Protein AF-A0A6M3LNF5-F1 (afdb_monomer_lite)

Secondary structure (DSSP, 8-state):
-PPPTTTBPPHHHHHHIIIIIHHHHHHHTT----HHHHHHHHHHHHHHTT-S--TT-BHHHHHHHHHHHHHHHHHTT----SSTTSPTTGGGS-HHHHTTT-

Sequence (102 aa):
MNLSDEDKANPVLYRLYWRYCLTDILQKLGFEATRTHKEYLHEFHKRVLNYKSTKGMTHEKMGLFIAEVCLFWAEHGIFIRTKKNQPIKIQELPLSVCWKWL

Foldseek 3Di:
DDDDPQQFADVVLVCLCLVWVQCQVQVVVVHHSDPVSSVVVVVVLCVVVVHPDSPRHGNVVSVVSVVVSQVVVVVVVRHTDRDPPQDRPLVVDDPVVNVVPD

Radius of gyration: 14.55 Å; chains: 1; bounding box: 43×24×37 Å

Organism: NCBI:txid1070528

pLDDT: mean 86.57, std 10.84, range [47.75, 98.25]

Structure (mmCIF, N/CA/C/O backbone):
data_AF-A0A6M3LNF5-F1
#
_entry.id   AF-A0A6M3LNF5-F1
#
loop_
_atom_site.group_PDB
_atom_site.id
_atom_site.type_symbol
_atom_site.label_atom_id
_atom_site.label_alt_id
_atom_site.label_comp_id
_atom_site.label_asym_id
_atom_site.label_entity_id
_atom_site.label_seq_id
_atom_site.pdbx_PDB_ins_code
_atom_site.Cartn_x
_atom_site.Cartn_y
_atom_site.Cartn_z
_atom_site.occupancy
_atom_site.B_iso_or_equiv
_atom_site.auth_seq_id
_atom_site.auth_comp_id
_atom_site.auth_asym_id
_atom_site.auth_atom_id
_atom_site.pdbx_PDB_model_num
ATOM 1 N N . MET A 1 1 ? 18.509 2.098 -22.568 1.00 47.75 1 MET A N 1
ATOM 2 C CA . MET A 1 1 ? 17.395 2.779 -23.256 1.00 47.75 1 MET A CA 1
ATOM 3 C C . MET A 1 1 ? 16.830 3.791 -22.272 1.00 47.75 1 MET A C 1
ATOM 5 O O . MET A 1 1 ? 16.338 3.376 -21.230 1.00 47.75 1 MET A O 1
ATOM 9 N N . ASN A 1 2 ? 17.042 5.087 -22.506 1.00 52.09 2 ASN A N 1
ATOM 10 C CA . ASN A 1 2 ? 16.500 6.129 -21.632 1.00 52.09 2 ASN A CA 1
ATOM 11 C C . ASN A 1 2 ? 14.993 6.204 -21.887 1.00 52.09 2 ASN A C 1
ATOM 13 O O . ASN A 1 2 ? 14.590 6.464 -23.016 1.00 52.09 2 ASN A O 1
ATOM 17 N N . LEU A 1 3 ? 14.187 5.900 -20.868 1.00 54.91 3 LEU A N 1
ATOM 18 C CA . LEU A 1 3 ? 12.736 6.091 -20.922 1.00 54.91 3 LEU A CA 1
ATOM 19 C C . LEU A 1 3 ? 12.454 7.578 -21.155 1.00 54.91 3 LEU A C 1
ATOM 21 O O . LEU A 1 3 ? 13.094 8.418 -20.512 1.00 54.91 3 LEU A O 1
ATOM 25 N N . SER A 1 4 ? 11.523 7.892 -22.055 1.00 59.59 4 SER A N 1
ATOM 26 C CA . SER A 1 4 ? 11.047 9.266 -22.199 1.00 59.59 4 SER A CA 1
ATOM 27 C C . SER A 1 4 ? 10.394 9.707 -20.881 1.00 59.59 4 SER A C 1
ATOM 29 O O . SER A 1 4 ? 9.898 8.877 -20.112 1.00 59.59 4 SER A O 1
ATOM 31 N N . ASP A 1 5 ? 10.410 11.004 -20.566 1.00 60.28 5 ASP A N 1
ATOM 32 C CA . ASP A 1 5 ? 9.747 11.506 -19.353 1.00 60.28 5 ASP A CA 1
ATOM 33 C C . ASP A 1 5 ? 8.232 11.222 -19.351 1.00 60.28 5 ASP A C 1
ATOM 35 O O . ASP A 1 5 ? 7.636 11.133 -18.278 1.00 60.28 5 ASP A O 1
ATOM 39 N N . GLU A 1 6 ? 7.638 10.998 -20.527 1.00 57.91 6 GLU A N 1
ATOM 40 C CA . GLU A 1 6 ? 6.232 10.621 -20.718 1.00 57.91 6 GLU A CA 1
ATOM 41 C C . GLU A 1 6 ? 5.940 9.165 -20.331 1.00 57.91 6 GLU A C 1
ATOM 43 O O . GLU A 1 6 ? 4.837 8.857 -19.881 1.00 57.91 6 GLU A O 1
ATOM 48 N N . ASP A 1 7 ? 6.936 8.277 -20.409 1.00 61.81 7 ASP A N 1
ATOM 49 C CA . ASP A 1 7 ? 6.768 6.882 -20.002 1.00 61.81 7 ASP A CA 1
ATOM 50 C C . ASP A 1 7 ? 6.739 6.735 -18.479 1.00 61.81 7 ASP A C 1
ATOM 52 O O . ASP A 1 7 ? 6.173 5.765 -17.966 1.00 61.81 7 ASP A O 1
ATOM 56 N N . LYS A 1 8 ? 7.345 7.677 -17.735 1.00 75.50 8 LYS A N 1
ATOM 57 C CA . LYS A 1 8 ? 7.446 7.628 -16.269 1.00 75.50 8 LYS A CA 1
ATOM 58 C C . LYS A 1 8 ? 6.063 7.675 -15.626 1.00 75.50 8 LYS A C 1
ATOM 60 O O . LYS A 1 8 ? 5.175 8.430 -16.012 1.00 75.50 8 LYS A O 1
ATOM 65 N N . ALA A 1 9 ? 5.890 6.884 -14.571 1.00 79.69 9 ALA A N 1
ATOM 66 C CA . ALA A 1 9 ? 4.629 6.817 -13.856 1.00 79.69 9 ALA A CA 1
ATOM 67 C C . ALA A 1 9 ? 4.185 8.191 -13.351 1.00 79.69 9 ALA A C 1
ATOM 69 O O . ALA A 1 9 ? 4.945 8.921 -12.706 1.00 79.69 9 ALA A O 1
ATOM 70 N N . ASN A 1 10 ? 2.914 8.505 -13.610 1.00 81.50 10 ASN A N 1
ATOM 71 C CA . ASN A 1 10 ? 2.313 9.759 -13.191 1.00 81.50 10 ASN A CA 1
ATOM 72 C C . ASN A 1 10 ? 2.451 9.894 -11.660 1.00 81.50 10 ASN A C 1
ATOM 74 O O . ASN A 1 10 ? 2.107 8.950 -10.936 1.00 81.50 10 ASN A O 1
ATOM 78 N N . PRO A 1 11 ? 2.884 11.055 -11.131 1.00 84.50 11 PRO A N 1
ATOM 79 C CA . PRO A 1 11 ? 2.977 11.298 -9.691 1.00 84.50 11 PRO A CA 1
ATOM 80 C C . PRO A 1 11 ? 1.699 10.967 -8.901 1.00 84.50 11 PRO A C 1
ATOM 82 O O . PRO A 1 11 ? 1.767 10.689 -7.703 1.00 84.50 11 PRO A O 1
ATOM 85 N N . VAL A 1 12 ? 0.529 10.977 -9.550 1.00 86.50 12 VAL A N 1
ATOM 86 C CA . VAL A 1 12 ? -0.749 10.528 -8.980 1.00 86.50 12 VAL A CA 1
ATOM 87 C C . VAL A 1 12 ? -0.685 9.082 -8.475 1.00 86.50 12 VAL A C 1
ATOM 89 O O . VAL A 1 12 ? -1.181 8.839 -7.378 1.00 86.50 12 VAL A O 1
ATOM 92 N N . LEU A 1 13 ? -0.049 8.149 -9.194 1.00 87.75 13 LEU A N 1
ATOM 93 C CA . LEU A 1 13 ? 0.053 6.745 -8.768 1.00 87.75 13 LEU A CA 1
ATOM 94 C C . LEU A 1 13 ? 0.885 6.603 -7.492 1.00 87.75 13 LEU A C 1
ATOM 96 O O . LEU A 1 13 ? 0.468 5.944 -6.542 1.00 87.75 13 LEU A O 1
ATOM 100 N N . TYR A 1 14 ? 2.021 7.300 -7.421 1.00 87.94 14 TYR A N 1
ATOM 101 C CA . TYR A 1 14 ? 2.830 7.332 -6.203 1.00 87.94 14 TYR A CA 1
ATOM 102 C C . TYR A 1 14 ? 2.060 7.952 -5.040 1.00 87.94 14 TYR A C 1
ATOM 104 O O . TYR A 1 14 ? 2.130 7.440 -3.925 1.00 87.94 14 TYR A O 1
ATOM 112 N N . ARG A 1 15 ? 1.286 9.019 -5.278 1.00 87.69 15 ARG A N 1
ATOM 113 C CA . ARG A 1 15 ? 0.421 9.595 -4.240 1.00 87.69 15 ARG A CA 1
ATOM 114 C C . ARG A 1 15 ? -0.650 8.611 -3.792 1.00 87.69 15 ARG A C 1
ATOM 116 O O . ARG A 1 15 ? -0.883 8.526 -2.593 1.00 87.69 15 ARG A O 1
ATOM 123 N N . LEU A 1 16 ? -1.282 7.886 -4.711 1.00 88.12 16 LEU A N 1
ATOM 124 C CA . LEU A 1 16 ? -2.298 6.894 -4.375 1.00 88.12 16 LEU A CA 1
ATOM 125 C C . LEU A 1 16 ? -1.711 5.811 -3.463 1.00 88.12 16 LEU A C 1
ATOM 127 O O . LEU A 1 16 ? -2.219 5.584 -2.364 1.00 88.12 16 LEU A O 1
ATOM 131 N N . TYR A 1 17 ? -0.567 5.264 -3.863 1.00 92.19 17 TYR A N 1
ATOM 132 C CA . TYR A 1 17 ? 0.154 4.246 -3.114 1.00 92.19 17 TYR A CA 1
ATOM 133 C C . TYR A 1 17 ? 0.634 4.736 -1.735 1.00 92.19 17 TYR A C 1
ATOM 135 O O . TYR A 1 17 ? 0.250 4.188 -0.701 1.00 92.19 17 TYR A O 1
ATOM 143 N N . TRP A 1 18 ? 1.432 5.808 -1.687 1.00 92.56 18 TRP A N 1
ATOM 144 C CA . TRP A 1 18 ? 2.059 6.280 -0.445 1.00 92.56 18 TRP A CA 1
ATOM 145 C C . TRP A 1 18 ? 1.079 6.941 0.528 1.00 92.56 18 TRP A C 1
ATOM 147 O O . TRP A 1 18 ? 1.285 6.917 1.749 1.00 92.56 18 TRP A O 1
ATOM 157 N N . ARG A 1 19 ? 0.020 7.579 0.017 1.00 88.75 19 ARG A N 1
ATOM 158 C CA . ARG A 1 19 ? -0.939 8.304 0.857 1.00 88.75 19 ARG A CA 1
ATOM 159 C C . ARG A 1 19 ? -2.079 7.420 1.331 1.00 88.75 19 ARG A C 1
ATOM 161 O O . ARG A 1 19 ? -2.446 7.555 2.497 1.00 88.75 19 AR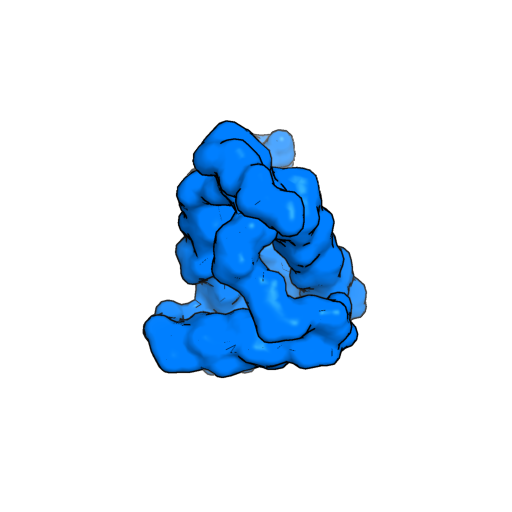G A O 1
ATOM 168 N N . TYR A 1 20 ? -2.628 6.564 0.473 1.00 87.38 20 TYR A N 1
ATOM 169 C CA . TYR A 1 20 ? -3.819 5.779 0.802 1.00 87.38 20 TYR A CA 1
ATOM 170 C C . TYR A 1 20 ? -3.459 4.326 1.076 1.00 87.38 20 TYR A C 1
ATOM 172 O O . TYR A 1 20 ? -3.606 3.905 2.219 1.00 87.38 20 TYR A O 1
ATOM 180 N N . CYS A 1 21 ? -2.877 3.613 0.104 1.00 91.31 21 CYS A N 1
ATOM 181 C CA . CYS A 1 21 ? -2.620 2.176 0.235 1.00 91.31 21 CYS A CA 1
ATOM 182 C C . CYS A 1 21 ? -1.809 1.837 1.484 1.00 91.31 21 CYS A C 1
ATOM 184 O O . CYS A 1 21 ? -2.272 1.089 2.339 1.00 91.31 21 CYS A O 1
ATOM 186 N N . LEU A 1 22 ? -0.636 2.455 1.642 1.00 94.56 22 LEU A N 1
ATOM 187 C CA . LEU A 1 22 ? 0.218 2.178 2.798 1.00 94.56 22 LEU A CA 1
ATOM 188 C C . LEU A 1 22 ? -0.424 2.582 4.126 1.00 94.56 22 LEU A C 1
ATOM 190 O O . LEU A 1 22 ? -0.213 1.918 5.132 1.00 94.56 22 LEU A O 1
ATOM 194 N N . THR A 1 23 ? -1.198 3.666 4.143 1.00 92.25 23 THR A N 1
ATOM 195 C CA . THR A 1 23 ? -1.882 4.119 5.362 1.00 92.25 23 THR A CA 1
ATOM 196 C C . THR A 1 23 ? -2.934 3.107 5.800 1.00 92.25 23 THR A C 1
ATOM 198 O O . THR A 1 23 ? -2.973 2.754 6.974 1.00 92.25 23 THR A O 1
ATOM 201 N N . ASP A 1 24 ? -3.757 2.632 4.866 1.00 90.56 24 ASP A N 1
ATOM 202 C CA . ASP A 1 24 ? -4.850 1.707 5.164 1.00 90.56 24 ASP A CA 1
ATOM 203 C C . ASP A 1 24 ? -4.314 0.351 5.631 1.00 90.56 24 ASP A C 1
ATOM 205 O O . ASP A 1 24 ? -4.786 -0.185 6.634 1.00 90.56 24 ASP A O 1
ATOM 209 N N . ILE A 1 25 ? -3.270 -0.154 4.962 1.00 93.62 25 ILE A N 1
ATOM 210 C CA . ILE A 1 25 ? -2.592 -1.393 5.354 1.00 93.62 25 ILE A CA 1
ATOM 211 C C . ILE A 1 25 ? -1.995 -1.252 6.758 1.00 93.62 25 ILE A C 1
ATOM 213 O O . ILE A 1 25 ? -2.285 -2.074 7.623 1.00 93.62 25 ILE A O 1
ATOM 217 N N . LEU A 1 26 ? -1.201 -0.204 7.018 1.00 95.19 26 LEU A N 1
ATOM 218 C CA . LEU A 1 26 ? -0.566 -0.008 8.327 1.00 95.19 26 LEU A CA 1
ATOM 219 C C . LEU A 1 26 ? -1.600 0.083 9.447 1.00 95.19 26 LEU A C 1
ATOM 221 O O . LEU A 1 26 ? -1.454 -0.595 10.459 1.00 95.19 26 LEU A O 1
ATOM 225 N N . GLN A 1 27 ? -2.674 0.846 9.241 1.00 91.94 27 GLN A N 1
ATOM 226 C CA . GLN A 1 27 ? -3.746 0.953 10.227 1.00 91.94 27 GLN A CA 1
ATOM 227 C C . GLN A 1 27 ? -4.429 -0.390 10.486 1.00 91.94 27 GLN A C 1
ATOM 229 O O . GLN A 1 27 ? -4.732 -0.702 11.637 1.00 91.94 27 GLN A O 1
ATOM 234 N N . LYS A 1 28 ? -4.662 -1.199 9.445 1.00 90.31 28 LYS A N 1
ATOM 235 C CA . LYS A 1 28 ? -5.271 -2.523 9.611 1.00 90.31 28 LYS A CA 1
ATOM 236 C C . LYS A 1 28 ? -4.345 -3.502 10.332 1.00 90.31 28 LYS A C 1
ATOM 238 O O . LYS A 1 28 ? -4.828 -4.323 11.104 1.00 90.31 28 LYS A O 1
ATOM 243 N N . LEU A 1 29 ? -3.037 -3.362 10.137 1.00 92.62 29 LEU A N 1
ATOM 244 C CA . LEU A 1 29 ? -2.000 -4.096 10.861 1.00 92.62 29 LEU A CA 1
ATOM 245 C C . LEU A 1 29 ? -1.743 -3.555 12.283 1.00 92.62 29 LEU A C 1
ATOM 247 O O . LEU A 1 29 ? -0.913 -4.111 12.996 1.00 92.62 29 LEU A O 1
ATOM 251 N N . GLY A 1 30 ? -2.433 -2.491 12.710 1.00 93.94 30 GLY A N 1
ATOM 252 C CA . GLY A 1 30 ? -2.288 -1.913 14.050 1.00 93.94 30 GLY A CA 1
ATOM 253 C C . GLY A 1 30 ? -1.094 -0.967 14.221 1.00 93.94 30 GLY A C 1
ATOM 254 O O . GLY A 1 30 ? -0.732 -0.648 15.350 1.00 93.94 30 GLY A O 1
ATOM 255 N N . PHE A 1 31 ? -0.490 -0.493 13.128 1.00 95.81 31 PHE A N 1
ATOM 256 C CA . PHE A 1 31 ? 0.619 0.462 13.145 1.00 95.81 31 PHE A CA 1
ATOM 257 C C . PHE A 1 31 ? 0.167 1.885 12.804 1.00 95.81 31 PHE A C 1
ATOM 259 O O . PHE A 1 31 ? -0.738 2.114 11.997 1.00 95.81 31 PHE A O 1
ATOM 266 N N . GLU A 1 32 ? 0.875 2.877 13.345 1.00 95.19 32 GLU A N 1
ATOM 267 C CA . GLU A 1 32 ? 0.744 4.259 12.886 1.00 95.19 32 GLU A CA 1
ATOM 268 C C . GLU A 1 32 ? 1.325 4.441 11.479 1.00 95.19 32 GLU A C 1
ATOM 270 O O . GLU A 1 32 ? 2.387 3.915 11.146 1.00 95.19 32 GLU A O 1
ATOM 275 N N . ALA A 1 33 ? 0.679 5.265 10.655 1.00 93.88 33 ALA A N 1
ATOM 276 C CA . ALA A 1 33 ? 1.092 5.522 9.276 1.00 93.88 33 ALA A CA 1
ATOM 277 C C . ALA A 1 33 ? 2.212 6.580 9.159 1.00 93.88 33 ALA A C 1
ATOM 279 O O . ALA A 1 33 ? 2.122 7.509 8.348 1.00 93.88 33 ALA A O 1
ATOM 280 N N . THR A 1 34 ? 3.264 6.452 9.971 1.00 96.75 34 THR A N 1
ATOM 281 C CA . THR A 1 34 ? 4.444 7.329 9.933 1.00 96.75 34 THR A CA 1
ATOM 282 C C . THR A 1 34 ? 5.231 7.139 8.635 1.00 96.75 34 THR A C 1
ATOM 284 O O . THR A 1 34 ? 5.095 6.127 7.942 1.00 96.75 34 THR A O 1
ATOM 287 N N . ARG A 1 35 ? 6.089 8.107 8.287 1.00 96.50 35 ARG A N 1
ATOM 288 C CA . ARG A 1 35 ? 6.971 7.988 7.114 1.00 96.50 35 ARG A CA 1
ATOM 289 C C . ARG A 1 35 ? 7.826 6.717 7.180 1.00 96.50 35 ARG A C 1
ATOM 291 O O . ARG A 1 35 ? 7.856 5.970 6.210 1.00 96.50 35 ARG A O 1
ATOM 298 N N . THR A 1 36 ? 8.435 6.449 8.331 1.00 97.62 36 THR A N 1
ATOM 299 C CA . THR A 1 36 ? 9.300 5.285 8.554 1.00 97.62 36 THR A CA 1
ATOM 300 C C . THR A 1 36 ? 8.552 3.965 8.370 1.00 97.62 36 THR A C 1
ATOM 302 O O . THR A 1 36 ? 9.014 3.092 7.642 1.00 97.62 36 THR A O 1
ATOM 305 N N . HIS A 1 37 ? 7.356 3.817 8.953 1.00 98.25 37 HIS A N 1
ATOM 306 C CA . HIS A 1 37 ? 6.565 2.593 8.773 1.00 98.25 37 HIS A CA 1
ATOM 307 C C . HIS A 1 37 ? 6.134 2.389 7.319 1.00 98.25 37 HIS A C 1
ATOM 309 O O . HIS A 1 37 ? 6.132 1.263 6.825 1.00 98.25 37 HIS A O 1
ATOM 315 N N . LYS A 1 38 ? 5.813 3.473 6.604 1.00 97.38 38 LYS A N 1
ATOM 316 C CA . LYS A 1 38 ? 5.508 3.406 5.171 1.00 97.38 38 LYS A CA 1
ATOM 317 C C . LYS A 1 38 ? 6.716 2.975 4.349 1.00 97.38 38 LYS A C 1
ATOM 319 O O . LYS A 1 38 ? 6.555 2.186 3.426 1.00 97.38 38 LYS A O 1
ATOM 324 N N . GLU A 1 39 ? 7.906 3.468 4.679 1.00 97.25 39 GLU A N 1
ATOM 325 C CA . GLU A 1 39 ? 9.152 3.054 4.030 1.00 97.25 39 GLU A CA 1
ATOM 326 C C . GLU A 1 39 ? 9.421 1.561 4.268 1.00 97.25 39 GLU A C 1
ATOM 328 O O . GLU A 1 39 ? 9.623 0.829 3.301 1.00 97.25 39 GLU A O 1
ATOM 333 N N . TYR A 1 40 ? 9.294 1.067 5.504 1.00 98.00 40 TYR A N 1
ATOM 334 C CA . TYR A 1 40 ? 9.423 -0.367 5.794 1.00 98.00 40 TYR A CA 1
ATOM 335 C C . TYR A 1 40 ? 8.399 -1.226 5.057 1.00 98.00 40 TYR A C 1
ATOM 337 O O . TYR A 1 40 ? 8.760 -2.244 4.464 1.00 98.00 40 TYR A O 1
ATOM 345 N N . LEU A 1 41 ? 7.133 -0.808 5.047 1.00 97.69 41 LEU A N 1
ATOM 346 C CA . LEU A 1 41 ? 6.086 -1.528 4.335 1.00 97.69 41 LEU A CA 1
ATOM 347 C C . LEU A 1 41 ? 6.323 -1.509 2.815 1.00 97.69 41 LEU A C 1
ATOM 349 O O . LEU A 1 41 ? 6.096 -2.506 2.134 1.00 97.69 41 LEU A O 1
ATOM 353 N N . HIS A 1 42 ? 6.839 -0.406 2.272 1.00 97.06 42 HIS A N 1
A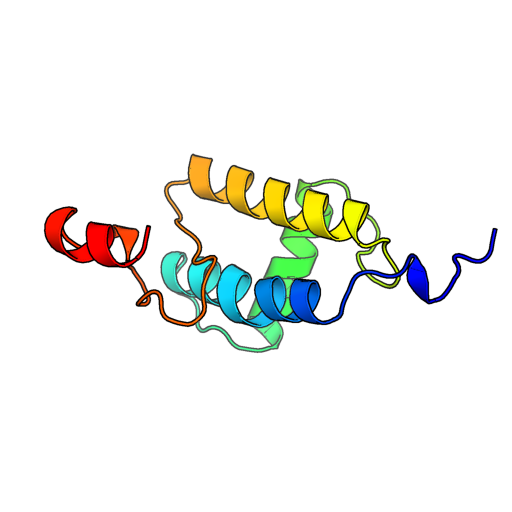TOM 354 C CA . HIS A 1 42 ? 7.210 -0.331 0.865 1.00 97.06 42 HIS A CA 1
ATOM 355 C C . HIS A 1 42 ? 8.361 -1.277 0.499 1.00 97.06 42 HIS A C 1
A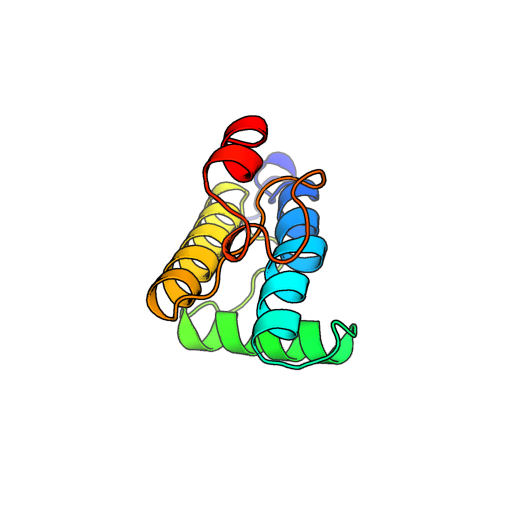TOM 357 O O . HIS A 1 42 ? 8.272 -1.969 -0.518 1.00 97.06 42 HIS A O 1
ATOM 363 N N . GLU A 1 43 ? 9.412 -1.345 1.318 1.00 97.38 43 GLU A N 1
ATOM 364 C CA . GLU A 1 43 ? 10.506 -2.302 1.118 1.00 97.38 43 GLU A CA 1
ATOM 365 C C . GLU A 1 43 ? 10.023 -3.752 1.239 1.00 97.38 43 GLU A C 1
ATOM 367 O O . GLU A 1 43 ? 10.423 -4.609 0.447 1.00 97.38 43 GLU A O 1
ATOM 372 N N . PHE A 1 44 ? 9.107 -4.021 2.173 1.00 97.50 44 PHE A N 1
ATOM 373 C CA . PHE A 1 44 ? 8.448 -5.318 2.289 1.00 97.50 44 PHE A CA 1
ATOM 374 C C . PHE A 1 44 ? 7.707 -5.699 0.999 1.00 97.50 44 PHE A C 1
ATOM 376 O O . PHE A 1 44 ? 7.971 -6.774 0.462 1.00 97.50 44 PHE A O 1
ATOM 383 N N . HIS A 1 45 ? 6.856 -4.819 0.453 1.00 97.12 45 HIS A N 1
ATOM 384 C CA . HIS A 1 45 ? 6.139 -5.089 -0.801 1.00 97.12 45 HIS A CA 1
ATOM 385 C C . HIS A 1 45 ? 7.087 -5.374 -1.956 1.00 97.12 45 HIS A C 1
ATOM 387 O O . HIS A 1 45 ? 6.898 -6.344 -2.680 1.00 97.12 45 HIS A O 1
ATOM 393 N N . LYS A 1 46 ? 8.137 -4.561 -2.111 1.00 96.38 46 LYS A N 1
ATOM 394 C CA . LYS A 1 46 ? 9.146 -4.781 -3.150 1.00 96.38 46 LYS A CA 1
ATOM 395 C C . LYS A 1 46 ? 9.779 -6.164 -3.043 1.00 96.38 46 LYS A C 1
ATOM 397 O O . LYS A 1 46 ? 9.909 -6.847 -4.050 1.00 96.38 46 LYS A O 1
ATOM 402 N N . ARG A 1 47 ? 10.144 -6.597 -1.834 1.00 96.62 47 ARG A N 1
ATOM 403 C CA . ARG A 1 47 ? 10.758 -7.911 -1.619 1.00 96.62 47 ARG A CA 1
ATOM 404 C C . ARG A 1 47 ? 9.790 -9.055 -1.915 1.00 96.62 47 ARG A C 1
ATOM 406 O O . ARG A 1 47 ? 10.174 -9.991 -2.605 1.00 96.62 47 ARG A O 1
ATOM 413 N N . VAL A 1 48 ? 8.564 -8.984 -1.398 1.00 96.00 48 VAL A N 1
ATOM 414 C CA . VAL A 1 48 ? 7.567 -10.058 -1.547 1.00 96.00 48 VAL A CA 1
ATOM 415 C C . VAL A 1 48 ? 7.085 -10.185 -2.991 1.00 96.00 48 VAL A C 1
ATOM 417 O O . VAL A 1 48 ? 6.943 -11.295 -3.486 1.00 96.00 48 VAL A O 1
ATOM 420 N N . LEU A 1 49 ? 6.910 -9.059 -3.683 1.00 94.94 49 LEU A N 1
ATOM 421 C CA . LEU A 1 49 ? 6.459 -9.012 -5.075 1.00 94.94 49 LEU A CA 1
ATOM 422 C C . LEU A 1 49 ? 7.624 -9.031 -6.085 1.00 94.94 49 LEU A C 1
ATOM 424 O O . LEU A 1 49 ? 7.429 -8.821 -7.274 1.00 94.94 49 LEU A O 1
ATOM 428 N N . ASN A 1 50 ? 8.859 -9.267 -5.625 1.00 94.81 50 ASN A N 1
ATOM 429 C CA . ASN A 1 50 ? 10.058 -9.377 -6.464 1.00 94.81 50 ASN A CA 1
ATOM 430 C C . ASN A 1 50 ? 10.368 -8.141 -7.349 1.00 94.81 50 ASN A C 1
ATOM 432 O O . ASN A 1 50 ? 10.850 -8.248 -8.479 1.00 94.81 50 ASN A O 1
ATOM 436 N N . TYR A 1 51 ? 10.160 -6.935 -6.816 1.00 93.56 51 TYR A N 1
ATOM 437 C CA . TYR A 1 51 ? 10.554 -5.673 -7.444 1.00 93.56 51 TYR A CA 1
ATOM 438 C C . TYR A 1 51 ? 11.856 -5.124 -6.860 1.00 93.56 51 TYR A C 1
ATOM 440 O O . TYR A 1 51 ? 11.963 -4.849 -5.669 1.00 93.56 51 TYR A O 1
ATOM 448 N N . LYS A 1 52 ? 12.841 -4.835 -7.720 1.00 89.38 52 LYS A N 1
ATOM 449 C CA . LYS A 1 52 ? 14.115 -4.224 -7.288 1.00 89.38 52 LYS A CA 1
ATOM 450 C C . LYS A 1 52 ? 13.967 -2.760 -6.851 1.00 89.38 52 LYS A C 1
ATOM 452 O O . LYS A 1 52 ? 14.625 -2.310 -5.919 1.00 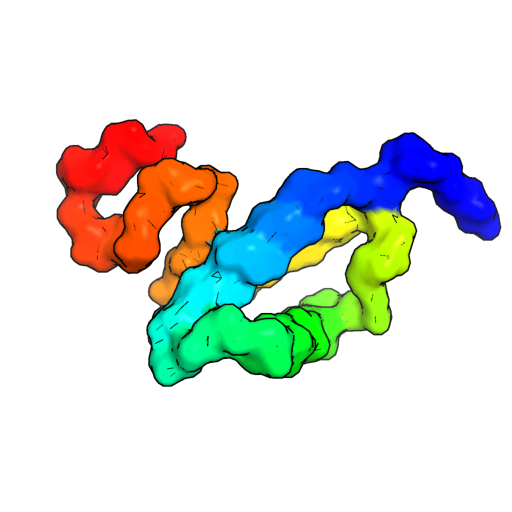89.38 52 LYS A O 1
ATOM 457 N N . SER A 1 53 ? 13.130 -1.992 -7.544 1.00 87.62 53 SER A N 1
ATOM 458 C CA . SER A 1 53 ? 12.910 -0.563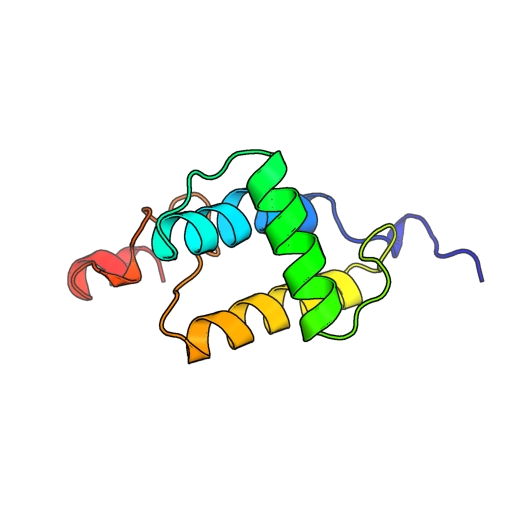 -7.299 1.00 87.62 53 SER A CA 1
ATOM 459 C C . SER A 1 53 ? 11.621 -0.129 -7.970 1.00 87.62 53 SER A C 1
ATOM 461 O O . SER A 1 53 ? 11.338 -0.609 -9.059 1.00 87.62 53 SER A O 1
ATOM 463 N N . THR A 1 54 ? 10.892 0.815 -7.377 1.00 85.06 54 THR A N 1
ATOM 464 C CA . THR A 1 54 ? 9.757 1.488 -8.029 1.00 85.06 54 THR A CA 1
ATOM 465 C C . THR A 1 54 ? 10.123 2.853 -8.609 1.00 85.06 54 THR A C 1
ATOM 467 O O . THR A 1 54 ? 9.326 3.464 -9.313 1.00 85.06 54 THR A O 1
ATOM 470 N N . LYS A 1 55 ? 11.343 3.350 -8.360 1.00 84.19 55 LYS A N 1
ATOM 471 C CA . LYS A 1 55 ? 11.793 4.663 -8.837 1.00 84.19 55 LYS A CA 1
ATOM 472 C C . LYS A 1 55 ? 11.970 4.654 -10.354 1.00 84.19 55 LYS A C 1
ATOM 474 O O . LYS A 1 55 ? 12.732 3.851 -10.883 1.00 84.19 55 LYS A O 1
ATOM 479 N N . GLY A 1 56 ? 11.324 5.603 -11.033 1.00 79.19 56 GLY A N 1
ATOM 480 C CA . GLY A 1 56 ? 11.449 5.765 -12.485 1.00 79.19 56 GLY A CA 1
ATOM 481 C C . GLY A 1 56 ? 10.773 4.652 -13.285 1.00 79.19 56 GLY A C 1
ATOM 482 O O . GLY A 1 56 ? 11.070 4.494 -14.465 1.00 79.19 56 GLY A O 1
ATOM 483 N N . MET A 1 57 ? 9.883 3.880 -12.652 1.00 87.19 57 MET A N 1
ATOM 484 C CA . MET A 1 57 ? 9.038 2.925 -13.357 1.00 87.19 57 MET A CA 1
ATOM 485 C C . MET A 1 57 ? 8.112 3.619 -14.340 1.00 87.19 57 MET A C 1
ATOM 487 O O . MET A 1 57 ? 7.715 4.769 -14.127 1.00 87.19 57 MET A O 1
ATOM 491 N N . THR A 1 58 ? 7.723 2.874 -15.374 1.00 89.69 58 THR A N 1
ATOM 492 C CA . THR A 1 58 ? 6.682 3.326 -16.285 1.00 89.69 58 THR A CA 1
ATOM 493 C C . THR A 1 58 ? 5.320 3.358 -15.601 1.00 89.69 58 THR A C 1
ATOM 495 O O . THR A 1 58 ? 5.122 2.685 -14.584 1.00 89.69 58 THR A O 1
ATOM 498 N N . HIS A 1 59 ? 4.371 4.125 -16.146 1.00 88.12 59 HIS A N 1
ATOM 499 C CA . HIS A 1 59 ? 3.001 4.176 -15.618 1.00 88.12 59 HIS A CA 1
ATOM 500 C C . HIS A 1 59 ? 2.385 2.782 -15.475 1.00 88.12 59 HIS A C 1
ATOM 502 O O . HIS A 1 59 ? 1.872 2.448 -14.411 1.00 88.12 59 HIS A O 1
ATOM 508 N N . GLU A 1 60 ? 2.515 1.957 -16.512 1.00 89.69 60 GLU A N 1
ATOM 509 C CA . GLU A 1 60 ? 2.042 0.573 -16.530 1.00 89.69 60 GLU A CA 1
ATOM 510 C C . GLU A 1 60 ? 2.685 -0.270 -15.420 1.00 89.69 60 GLU A C 1
ATOM 512 O O . GLU A 1 60 ? 1.978 -0.893 -14.632 1.00 89.69 60 GLU A O 1
ATOM 517 N N . LYS A 1 61 ? 4.018 -0.234 -15.286 1.00 91.38 61 LYS A N 1
ATOM 518 C CA . LYS A 1 61 ? 4.733 -1.024 -14.270 1.00 91.38 61 LYS A CA 1
ATOM 519 C C . LYS A 1 61 ? 4.388 -0.603 -12.846 1.00 91.38 61 LYS A C 1
ATOM 521 O O . LYS A 1 61 ? 4.246 -1.459 -11.978 1.00 91.38 61 LYS A O 1
ATOM 526 N N . MET A 1 62 ? 4.246 0.700 -12.602 1.00 92.44 62 MET A N 1
ATOM 527 C CA . MET A 1 62 ? 3.816 1.199 -11.295 1.00 92.44 62 MET A CA 1
ATOM 528 C C . MET A 1 62 ? 2.349 0.843 -11.020 1.00 92.44 62 MET A C 1
ATOM 530 O O . MET A 1 62 ? 2.008 0.506 -9.890 1.00 92.44 62 MET A O 1
ATOM 534 N N . GLY A 1 63 ? 1.488 0.896 -12.040 1.00 91.81 63 GLY A N 1
ATOM 535 C CA . GLY A 1 63 ? 0.097 0.457 -11.947 1.00 91.81 63 GLY A CA 1
ATOM 536 C C . GLY A 1 63 ? -0.009 -1.022 -11.579 1.00 91.81 63 GLY A C 1
ATOM 537 O O . GLY A 1 63 ? -0.728 -1.357 -10.640 1.00 91.81 63 GLY A O 1
ATOM 538 N N . LEU A 1 64 ? 0.770 -1.878 -12.247 1.00 94.00 64 LEU A N 1
ATOM 539 C CA . LEU A 1 64 ? 0.853 -3.307 -11.948 1.00 94.00 64 LEU A CA 1
ATOM 540 C C . LEU A 1 64 ? 1.343 -3.555 -10.518 1.00 94.00 64 LEU A C 1
ATOM 542 O O . LEU A 1 64 ? 0.680 -4.266 -9.773 1.00 94.00 64 LEU A O 1
ATOM 546 N N . PHE A 1 65 ? 2.425 -2.893 -10.098 1.00 94.81 65 PHE A N 1
ATOM 547 C CA . PHE A 1 65 ? 2.926 -2.993 -8.724 1.00 94.81 65 PHE A CA 1
ATOM 548 C C . PHE A 1 65 ? 1.842 -2.656 -7.687 1.00 94.81 65 PHE A C 1
ATOM 550 O O . PHE A 1 65 ? 1.669 -3.370 -6.703 1.00 94.81 65 PHE A O 1
ATOM 557 N N . ILE A 1 66 ? 1.082 -1.575 -7.898 1.00 93.44 66 ILE A N 1
ATOM 558 C CA . ILE A 1 66 ? -0.006 -1.189 -6.986 1.00 93.44 66 ILE A CA 1
ATOM 559 C C . ILE A 1 66 ? -1.127 -2.235 -6.997 1.00 93.44 66 ILE A C 1
ATOM 561 O O . ILE A 1 66 ? -1.652 -2.563 -5.934 1.00 93.44 66 ILE A O 1
ATOM 565 N N . ALA A 1 67 ? -1.493 -2.759 -8.169 1.00 93.38 67 ALA A N 1
ATOM 566 C CA . ALA A 1 67 ? -2.517 -3.793 -8.289 1.00 93.38 67 ALA A CA 1
ATOM 567 C C . ALA A 1 67 ? -2.117 -5.073 -7.540 1.00 93.38 67 ALA A C 1
ATOM 569 O O . ALA A 1 67 ? -2.919 -5.598 -6.771 1.00 93.38 67 ALA A O 1
ATOM 570 N N . GLU A 1 68 ? -0.871 -5.523 -7.688 1.00 95.75 68 GLU A N 1
ATOM 571 C CA . GLU A 1 68 ? -0.338 -6.687 -6.977 1.00 95.75 68 GLU A CA 1
ATOM 572 C C . GLU A 1 68 ? -0.298 -6.474 -5.460 1.00 95.75 68 GLU A C 1
ATOM 574 O O . GLU A 1 68 ? -0.678 -7.370 -4.710 1.00 95.75 68 GLU A O 1
ATOM 579 N N . VAL A 1 69 ? 0.067 -5.275 -4.986 1.00 95.00 69 VAL A N 1
ATOM 580 C CA . VAL A 1 69 ? -0.038 -4.927 -3.556 1.00 95.00 69 VAL A CA 1
ATOM 581 C C . VAL A 1 69 ? -1.484 -5.036 -3.070 1.00 95.00 69 VAL A C 1
ATOM 583 O O . VAL A 1 69 ? -1.732 -5.595 -2.002 1.00 95.00 69 VAL A O 1
ATOM 586 N N . CYS A 1 70 ? -2.445 -4.504 -3.828 1.00 92.50 70 CYS A N 1
ATOM 587 C CA . CYS A 1 70 ? -3.857 -4.582 -3.463 1.00 92.50 70 CYS A CA 1
ATOM 588 C C . CYS A 1 70 ? -4.367 -6.025 -3.420 1.00 92.50 70 CYS A C 1
ATOM 590 O O . CYS A 1 70 ? -5.078 -6.375 -2.482 1.00 92.50 70 CYS A O 1
ATOM 592 N N . LEU A 1 71 ? -3.987 -6.855 -4.393 1.00 93.50 71 LEU A N 1
ATOM 593 C CA . LEU A 1 71 ? -4.349 -8.272 -4.430 1.00 93.50 71 LEU A CA 1
ATOM 594 C C . LEU A 1 71 ? -3.738 -9.036 -3.251 1.00 93.50 71 LEU A C 1
ATOM 596 O O . LEU A 1 71 ? -4.474 -9.690 -2.516 1.00 93.50 71 LEU A O 1
ATOM 600 N N . PHE A 1 72 ? -2.435 -8.863 -3.005 1.00 94.94 72 PHE A N 1
ATOM 601 C CA . PHE A 1 72 ? -1.728 -9.493 -1.887 1.00 94.94 72 PHE A CA 1
ATOM 602 C C . PHE A 1 72 ? -2.437 -9.237 -0.551 1.00 94.94 72 PHE A C 1
ATOM 604 O O . PHE A 1 72 ? -2.652 -10.150 0.241 1.00 94.94 72 PHE A O 1
ATOM 611 N N . TRP A 1 73 ? -2.847 -7.995 -0.292 1.00 93.75 73 TRP A N 1
ATOM 612 C CA . TRP A 1 73 ? -3.524 -7.648 0.958 1.00 93.75 73 TRP A CA 1
ATOM 613 C C . TRP A 1 73 ? -4.998 -8.038 0.996 1.00 93.75 73 TRP A C 1
ATOM 615 O O . TRP A 1 73 ? -5.494 -8.380 2.072 1.00 93.75 73 TRP A O 1
ATOM 625 N N . ALA A 1 74 ? -5.684 -8.055 -0.147 1.00 90.69 74 ALA A N 1
ATOM 626 C CA . ALA A 1 74 ? -7.053 -8.550 -0.232 1.00 90.69 74 ALA A CA 1
ATOM 627 C C . ALA A 1 74 ? -7.145 -10.032 0.169 1.00 90.69 74 ALA A C 1
ATOM 629 O O . ALA A 1 74 ? -8.058 -10.398 0.908 1.00 90.69 74 ALA A O 1
ATOM 630 N N . GLU A 1 75 ? -6.166 -10.856 -0.220 1.00 91.88 75 GLU A N 1
ATOM 631 C CA . GLU A 1 75 ? -6.059 -12.264 0.208 1.00 91.88 75 GLU A CA 1
ATOM 632 C C . GLU A 1 75 ? -5.912 -12.414 1.731 1.00 91.88 75 GLU A C 1
ATOM 634 O O . GLU A 1 75 ? -6.331 -13.415 2.307 1.00 91.88 75 GLU A O 1
ATOM 639 N N . HIS A 1 76 ? -5.389 -11.387 2.403 1.00 90.25 76 HIS A N 1
ATOM 640 C CA . HIS A 1 76 ? -5.259 -11.320 3.860 1.00 90.25 76 HIS A CA 1
ATOM 641 C C . HIS A 1 76 ? -6.426 -10.572 4.533 1.00 90.25 76 HIS A C 1
ATOM 643 O O . HIS A 1 76 ? -6.346 -10.215 5.710 1.00 90.25 76 HIS A O 1
ATOM 649 N N . GLY A 1 77 ? -7.509 -10.289 3.801 1.00 86.19 77 GLY A N 1
ATOM 650 C CA . GLY A 1 77 ? -8.681 -9.580 4.321 1.00 86.19 77 GLY A CA 1
ATOM 651 C C . GLY A 1 77 ? -8.440 -8.095 4.624 1.00 86.19 77 GLY A C 1
ATOM 652 O O . GLY A 1 77 ? -9.217 -7.473 5.356 1.00 86.19 77 GLY A O 1
ATOM 653 N N . ILE A 1 78 ? -7.369 -7.505 4.087 1.00 89.50 78 ILE A N 1
ATOM 654 C CA . ILE A 1 78 ? -7.060 -6.083 4.234 1.00 89.50 78 ILE A CA 1
ATOM 655 C C . ILE A 1 78 ? -7.551 -5.339 2.995 1.00 89.50 78 ILE A C 1
ATOM 657 O O . ILE A 1 78 ? -7.029 -5.484 1.893 1.00 89.50 78 ILE A O 1
ATOM 661 N N . PHE A 1 79 ? -8.559 -4.497 3.199 1.00 85.12 79 PHE A N 1
ATOM 662 C CA . PHE A 1 79 ? -9.102 -3.646 2.151 1.00 85.12 79 PHE A CA 1
ATOM 663 C C . PHE A 1 79 ? -8.339 -2.323 2.058 1.00 85.12 79 PHE A C 1
ATOM 665 O O . PHE A 1 79 ? -8.026 -1.698 3.074 1.00 85.12 79 PHE A O 1
ATOM 672 N N . ILE A 1 80 ? -8.105 -1.869 0.828 1.00 86.12 80 ILE A N 1
ATOM 673 C CA . ILE A 1 80 ? -7.384 -0.637 0.518 1.00 86.12 80 ILE A CA 1
ATOM 674 C C . ILE A 1 80 ? -8.298 0.317 -0.242 1.00 86.12 80 ILE A C 1
ATOM 676 O O . ILE A 1 80 ? -8.925 -0.058 -1.233 1.00 86.12 80 ILE A O 1
ATOM 680 N N . ARG A 1 81 ? -8.339 1.582 0.181 1.00 83.19 81 ARG A N 1
ATOM 681 C CA . ARG A 1 81 ? -9.096 2.610 -0.530 1.00 83.19 81 ARG A CA 1
ATOM 682 C C . ARG A 1 81 ? -8.415 2.995 -1.834 1.00 83.19 81 ARG A C 1
ATOM 684 O O . ARG A 1 81 ? -7.207 3.222 -1.895 1.00 83.19 81 ARG A O 1
ATOM 691 N N . THR A 1 82 ? -9.232 3.170 -2.861 1.00 72.25 82 THR A N 1
ATOM 692 C CA . THR A 1 82 ? -8.816 3.590 -4.202 1.00 72.25 82 THR A CA 1
ATOM 693 C C . THR A 1 82 ? -9.189 5.041 -4.508 1.00 72.25 82 THR A C 1
ATOM 695 O O . THR A 1 82 ? -8.638 5.634 -5.435 1.00 72.25 82 THR A O 1
ATOM 698 N N . LYS A 1 83 ? -10.075 5.659 -3.709 1.00 74.75 83 LYS A N 1
ATOM 699 C CA . LYS A 1 83 ? -10.490 7.066 -3.845 1.00 74.75 83 LYS A CA 1
ATOM 700 C C . LYS A 1 83 ? -10.324 7.821 -2.518 1.00 74.75 83 LYS A C 1
ATOM 702 O O . LYS A 1 83 ? -10.613 7.300 -1.446 1.00 74.75 83 LYS A O 1
ATOM 707 N N . LYS A 1 84 ? -9.913 9.096 -2.582 1.00 73.69 84 LYS A N 1
ATOM 708 C CA . LYS A 1 84 ? -9.675 9.955 -1.396 1.00 73.69 84 LYS A CA 1
ATOM 709 C C . LYS A 1 84 ? -10.908 10.113 -0.495 1.00 73.69 84 LYS A C 1
ATOM 711 O O . LYS A 1 84 ? -10.765 10.304 0.707 1.00 73.69 84 LYS A O 1
ATOM 716 N N . ASN A 1 85 ? -12.095 10.111 -1.092 1.00 80.56 85 ASN A N 1
ATOM 717 C CA . ASN A 1 85 ? -13.371 10.314 -0.411 1.00 80.56 85 ASN A CA 1
ATOM 718 C C . ASN A 1 85 ? -13.899 9.048 0.281 1.00 80.56 85 ASN A C 1
ATOM 720 O O . ASN A 1 85 ? -14.840 9.149 1.061 1.00 80.56 85 ASN A O 1
ATOM 724 N N . GLN A 1 86 ? -13.293 7.881 0.044 1.00 82.69 86 GLN A N 1
ATOM 725 C CA . GLN A 1 86 ? -13.661 6.669 0.765 1.00 82.69 86 GLN A CA 1
ATOM 726 C C . GLN A 1 86 ? -13.233 6.792 2.240 1.00 82.69 86 GLN A C 1
ATOM 728 O O . GLN A 1 86 ? -12.083 7.166 2.529 1.00 82.69 86 GLN A O 1
ATOM 733 N N . PRO A 1 87 ? -14.128 6.492 3.196 1.00 81.81 87 PRO A N 1
ATOM 734 C CA . PRO A 1 87 ? -13.787 6.516 4.611 1.00 81.81 87 PRO A CA 1
ATOM 735 C C . PRO A 1 87 ? -12.763 5.428 4.938 1.00 81.81 87 PRO A C 1
ATOM 737 O O . PRO A 1 87 ? -12.780 4.343 4.357 1.00 81.81 87 PRO A O 1
ATOM 740 N N . ILE A 1 88 ? -11.871 5.715 5.889 1.00 76.56 88 ILE A N 1
ATOM 741 C CA . ILE A 1 88 ? -11.012 4.691 6.501 1.00 76.56 88 ILE A CA 1
ATOM 742 C C . ILE A 1 88 ? -11.917 3.577 7.038 1.00 76.56 88 ILE A C 1
ATOM 744 O O . ILE A 1 88 ? -12.976 3.874 7.588 1.00 76.56 88 ILE A O 1
ATOM 748 N N . LYS A 1 89 ? -11.496 2.316 6.878 1.00 78.19 89 LYS A N 1
ATOM 749 C CA . LYS A 1 89 ? -12.276 1.134 7.278 1.00 78.19 89 LYS A CA 1
ATOM 750 C C . LYS A 1 89 ? -13.612 0.985 6.537 1.00 78.19 89 LYS A C 1
ATOM 752 O O . LYS A 1 89 ? -14.549 0.416 7.083 1.00 78.19 89 LYS A O 1
ATOM 757 N N . ILE A 1 90 ? -13.717 1.458 5.289 1.00 79.75 90 ILE A N 1
ATOM 758 C CA . ILE A 1 90 ? -14.921 1.266 4.458 1.00 79.75 90 ILE A CA 1
ATOM 759 C C . ILE A 1 90 ? -15.373 -0.204 4.396 1.00 79.75 90 ILE A C 1
ATOM 761 O O . ILE A 1 90 ? -16.566 -0.470 4.372 1.00 79.75 90 ILE A O 1
ATOM 765 N N . GLN A 1 91 ? -14.448 -1.160 4.461 1.00 77.56 91 GLN A N 1
ATOM 766 C CA . GLN A 1 91 ? -14.750 -2.593 4.508 1.00 77.56 91 GLN A CA 1
ATOM 767 C C . GLN A 1 91 ? -15.473 -3.062 5.777 1.00 77.56 91 GLN A C 1
ATOM 769 O O . GLN A 1 91 ? -16.028 -4.152 5.792 1.00 77.56 91 GLN A O 1
ATOM 774 N N . GLU A 1 92 ? -15.434 -2.272 6.849 1.00 85.25 92 GLU A N 1
ATOM 775 C CA . GLU A 1 92 ? -16.109 -2.560 8.120 1.00 85.25 92 GLU A CA 1
ATOM 776 C C . GLU A 1 92 ? -17.506 -1.913 8.164 1.00 85.25 92 GLU A C 1
ATOM 778 O O . GLU A 1 92 ? -18.258 -2.121 9.115 1.00 85.25 92 GLU A O 1
ATOM 783 N N . LEU A 1 93 ? -17.866 -1.119 7.148 1.00 85.31 93 LEU A N 1
ATOM 784 C CA . LEU A 1 93 ? -19.159 -0.450 7.074 1.00 85.31 93 LEU A CA 1
ATOM 785 C C . LEU A 1 93 ? -20.228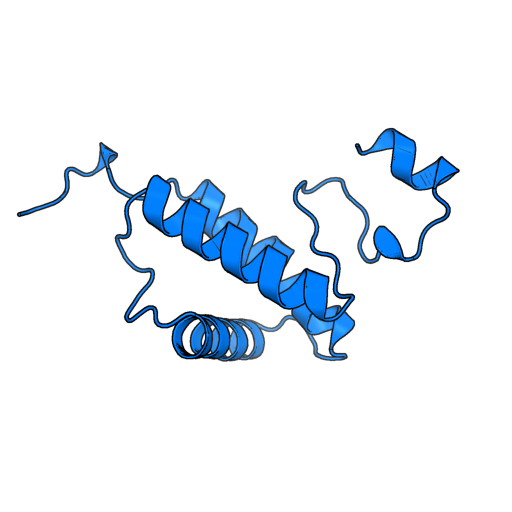 -1.361 6.447 1.00 85.31 93 LEU A C 1
ATOM 787 O O . LEU A 1 93 ? -19.920 -2.180 5.577 1.00 85.31 93 LEU A O 1
ATOM 791 N N . PRO A 1 94 ? -21.511 -1.186 6.820 1.00 86.81 94 PRO A N 1
ATOM 792 C CA . PRO A 1 94 ? -22.612 -1.880 6.163 1.00 86.81 94 PRO A CA 1
ATOM 793 C C . PRO A 1 94 ? -22.632 -1.611 4.653 1.00 86.81 94 PRO A C 1
ATOM 795 O O . PRO A 1 94 ? -22.422 -0.477 4.216 1.00 86.81 94 PRO A O 1
ATOM 798 N N . LEU A 1 95 ? -22.978 -2.623 3.851 1.00 82.38 95 LEU A N 1
ATOM 799 C CA . LEU A 1 95 ? -23.007 -2.512 2.385 1.00 82.38 95 LEU A CA 1
ATOM 800 C C . LEU A 1 95 ? -23.872 -1.338 1.887 1.00 82.38 95 LEU A C 1
ATOM 802 O O . LEU A 1 95 ? -23.496 -0.650 0.941 1.00 82.38 95 LEU A O 1
ATOM 806 N N . SER A 1 96 ? -24.989 -1.057 2.565 1.00 88.19 96 SER A N 1
ATOM 807 C CA . SER A 1 96 ? -25.880 0.077 2.275 1.00 88.19 96 SER A CA 1
ATOM 808 C C . SER A 1 96 ? -25.197 1.447 2.388 1.00 88.19 96 SER A C 1
ATOM 810 O O . SER A 1 96 ? -25.590 2.400 1.713 1.00 88.19 96 SER A O 1
ATOM 812 N N . VAL A 1 97 ? -24.157 1.555 3.219 1.00 84.19 97 VAL A N 1
ATOM 813 C CA . VAL A 1 97 ? -23.325 2.755 3.373 1.00 84.19 97 VAL A CA 1
ATOM 814 C C . VAL A 1 97 ? -22.242 2.794 2.292 1.00 84.19 97 VAL A C 1
ATOM 816 O O . VAL A 1 97 ? -21.982 3.853 1.718 1.00 84.19 97 VAL A O 1
ATOM 819 N N . CYS A 1 98 ? -21.645 1.641 1.979 1.00 79.44 98 CYS A N 1
ATOM 820 C CA . CYS A 1 98 ? -20.572 1.505 0.991 1.00 79.44 98 CYS A CA 1
ATOM 821 C C . CYS A 1 98 ? -21.030 1.763 -0.448 1.00 79.44 98 CYS A C 1
ATOM 823 O O . CYS A 1 98 ? -20.258 2.301 -1.239 1.00 79.44 98 CYS A O 1
ATOM 825 N N . TRP A 1 99 ? -22.287 1.440 -0.775 1.00 79.75 99 TRP A N 1
ATOM 826 C CA . TRP A 1 99 ? -22.840 1.542 -2.132 1.00 79.75 99 TRP A CA 1
ATOM 827 C C . TRP A 1 99 ? -22.732 2.942 -2.750 1.00 79.75 99 TRP A C 1
ATOM 829 O O . TRP A 1 99 ? -22.650 3.087 -3.960 1.00 79.75 99 TRP A O 1
ATOM 839 N N . LYS A 1 100 ? -22.675 3.991 -1.922 1.00 80.38 100 LYS A N 1
ATOM 840 C CA . LYS A 1 100 ? -22.544 5.385 -2.376 1.00 80.38 100 LYS A CA 1
ATOM 841 C C . LYS A 1 100 ? -21.146 5.729 -2.920 1.00 80.38 100 LYS A C 1
ATOM 843 O O . LYS A 1 100 ? -20.952 6.835 -3.417 1.00 80.38 100 LYS A O 1
ATOM 848 N N . TRP A 1 101 ? -20.173 4.825 -2.777 1.00 72.62 101 TRP A N 1
ATOM 849 C CA . TRP A 1 101 ? -18.757 5.055 -3.093 1.00 72.62 101 TRP A CA 1
ATOM 850 C C . TRP A 1 101 ? -18.179 4.119 -4.164 1.00 72.62 101 TRP A C 1
ATOM 852 O O . TRP A 1 101 ? -17.058 4.373 -4.636 1.00 72.62 101 TRP A O 1
ATOM 862 N N . LEU A 1 102 ? -18.912 3.052 -4.507 1.00 62.09 102 LEU A N 1
ATOM 863 C CA . LEU A 1 102 ? -18.632 2.184 -5.653 1.00 62.09 102 LEU A CA 1
ATOM 864 C C . LEU A 1 102 ? -18.917 2.980 -6.932 1.00 62.09 102 LEU A C 1
ATOM 866 O O . LEU A 1 102 ? -17.923 3.259 -7.651 1.00 62.09 102 LEU A O 1
#